Protein AF-A0A453AY50-F1 (afdb_monomer_lite)

Organism: Aegilops tauschii subsp. strangulata (NCBI:txid200361)

Foldseek 3Di:
DVPDEAEQDPFCPCLPVVCVVVVHDPVRSVVCVVVSVVVSVVVVVVCVVVPDDHYDHDYDDPPVPDD

InterPro domains:
  IPR036514 SGNH hydrolase superfamily [G3DSA:3.40.50.1110] (1-67)

Secondary structure (DSSP, 8-state):
-TT-EEE---TTHHHHHHHHTTT--HHHHGGGHHHHHHHHHHHHHHHHHTT--EEE-PPPP-GGG--

Radius of gyration: 14.49 Å; chains: 1; bounding box: 35×16×39 Å

Structure (mmCIF, N/CA/C/O backbone):
data_AF-A0A453AY50-F1
#
_entry.id   AF-A0A453AY50-F1
#
loop_
_atom_site.group_PDB
_atom_si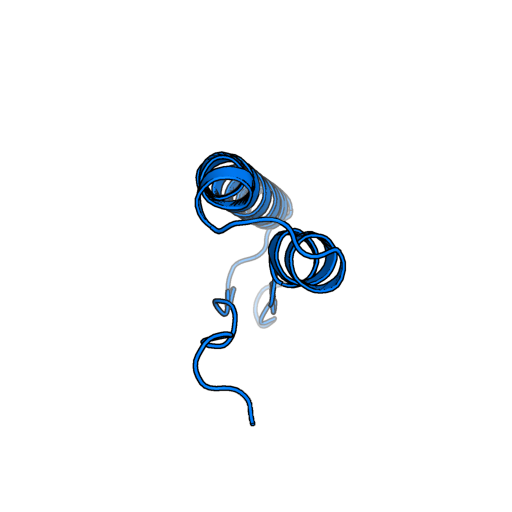te.id
_atom_site.type_symbol
_atom_site.label_atom_id
_atom_site.label_alt_id
_atom_site.label_comp_id
_atom_site.label_asym_id
_atom_site.label_entity_id
_atom_site.label_seq_id
_atom_site.pdbx_PDB_ins_code
_atom_site.Cartn_x
_atom_site.Cartn_y
_atom_site.Cartn_z
_atom_site.occupancy
_atom_site.B_iso_or_equiv
_atom_site.auth_seq_id
_atom_site.auth_comp_id
_atom_site.auth_asym_id
_atom_site.auth_atom_id
_atom_site.pdbx_PDB_model_num
ATOM 1 N N . MET A 1 1 ? -17.820 5.192 15.446 1.00 65.31 1 MET A N 1
ATOM 2 C CA . MET A 1 1 ? -16.814 4.300 14.825 1.00 65.31 1 MET A CA 1
ATOM 3 C C . MET A 1 1 ? -17.086 2.818 15.072 1.00 65.31 1 MET A C 1
ATOM 5 O O . MET A 1 1 ? -16.515 2.014 14.355 1.00 65.31 1 MET A O 1
ATOM 9 N N . GLU A 1 2 ? -17.927 2.424 16.041 1.00 77.62 2 GLU A N 1
ATOM 10 C CA . GLU A 1 2 ? -18.076 1.002 16.406 1.00 77.62 2 GLU A CA 1
ATOM 11 C C . GLU A 1 2 ? -18.577 0.066 15.306 1.00 77.62 2 GLU A C 1
ATOM 13 O O . GLU A 1 2 ? -18.193 -1.096 15.297 1.00 77.62 2 GLU A O 1
ATOM 18 N N . SER A 1 3 ? -19.377 0.571 14.371 1.00 90.38 3 SER A N 1
ATOM 19 C CA . SER A 1 3 ? -19.943 -0.204 13.264 1.00 90.38 3 SER A CA 1
ATOM 20 C C . SER A 1 3 ? -19.526 0.331 11.889 1.00 90.38 3 SER A C 1
ATOM 22 O O . SER A 1 3 ? -20.195 0.073 10.891 1.00 90.38 3 SER A O 1
ATOM 24 N N . SER A 1 4 ? -18.460 1.134 11.828 1.00 94.12 4 SER A N 1
ATOM 25 C CA . SER A 1 4 ? -17.992 1.765 10.589 1.00 94.12 4 SER A CA 1
ATOM 26 C C . SER A 1 4 ? -16.855 0.959 9.960 1.00 94.12 4 SER A C 1
ATOM 28 O O . SER A 1 4 ? -15.889 0.626 10.644 1.00 94.12 4 SER A O 1
ATOM 30 N N . LEU A 1 5 ? -16.940 0.715 8.650 1.00 95.06 5 LEU A N 1
ATOM 31 C CA . LEU A 1 5 ? -15.825 0.230 7.837 1.00 95.06 5 LEU A CA 1
ATOM 32 C C . LEU A 1 5 ? -15.079 1.423 7.232 1.00 95.06 5 LEU A C 1
ATOM 34 O O . LEU A 1 5 ? -15.669 2.227 6.513 1.00 95.06 5 LEU A O 1
ATOM 38 N N . PHE A 1 6 ? -13.779 1.511 7.490 1.00 94.69 6 PHE A N 1
ATOM 39 C CA . PHE A 1 6 ? -12.898 2.507 6.889 1.00 94.69 6 PHE A CA 1
ATOM 40 C C . PHE A 1 6 ? -12.221 1.917 5.652 1.00 94.69 6 PHE A C 1
ATOM 42 O O . PHE A 1 6 ? -11.431 0.979 5.755 1.00 94.69 6 PHE A O 1
ATOM 49 N N . LEU A 1 7 ? -12.529 2.467 4.481 1.00 93.88 7 LEU A N 1
ATOM 50 C CA . LEU A 1 7 ? -11.846 2.137 3.234 1.00 93.88 7 LEU A CA 1
ATOM 51 C C . LEU A 1 7 ? -10.603 3.023 3.088 1.00 93.88 7 LEU A C 1
ATOM 53 O O . LE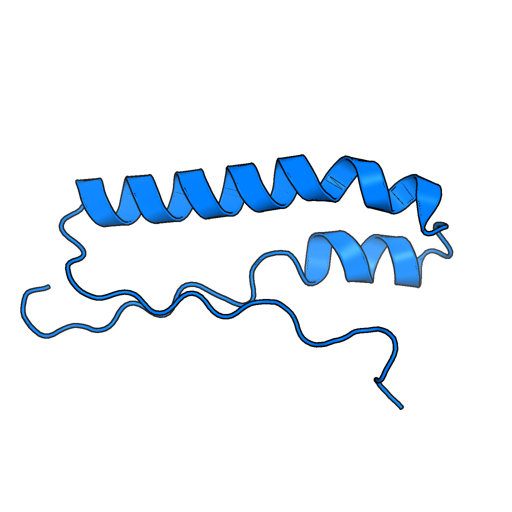U A 1 7 ? -10.720 4.245 3.045 1.00 93.88 7 LEU A O 1
ATOM 57 N N . VAL A 1 8 ? -9.423 2.410 3.012 1.00 91.62 8 VAL A N 1
ATOM 58 C CA . VAL A 1 8 ? -8.122 3.096 2.996 1.00 91.62 8 VAL A CA 1
ATOM 59 C C . VAL A 1 8 ? -7.361 2.702 1.727 1.00 91.62 8 VAL A C 1
ATOM 61 O O . VAL A 1 8 ? -6.379 1.966 1.782 1.00 91.62 8 VAL A O 1
ATOM 64 N N . GLY A 1 9 ? -7.842 3.137 0.558 1.00 81.81 9 GLY A N 1
ATOM 65 C CA . GLY A 1 9 ? -7.159 2.881 -0.714 1.00 81.81 9 GLY A CA 1
ATOM 66 C C . GLY A 1 9 ? -7.926 3.283 -1.976 1.00 81.81 9 GLY A C 1
ATOM 67 O O . GLY A 1 9 ? -9.029 3.815 -1.881 1.00 81.81 9 GLY A O 1
ATOM 68 N N . GLU A 1 10 ? -7.353 3.076 -3.170 1.00 87.12 10 GLU A N 1
ATOM 69 C CA . GLU A 1 10 ? -6.021 2.482 -3.448 1.00 87.12 10 GLU A CA 1
ATOM 70 C C . GLU A 1 10 ? -4.870 3.503 -3.319 1.00 87.12 10 GLU A C 1
ATOM 72 O O . GLU A 1 10 ? -4.689 4.382 -4.164 1.00 87.12 10 GLU A O 1
ATOM 77 N N . ILE A 1 11 ? -4.068 3.389 -2.252 1.00 89.38 11 ILE A N 1
ATOM 78 C CA . ILE A 1 11 ? -2.923 4.280 -1.998 1.00 89.38 11 ILE A CA 1
ATOM 79 C C . ILE A 1 11 ? -1.691 3.768 -2.759 1.00 89.38 11 ILE A C 1
ATOM 81 O O . ILE A 1 11 ? -1.419 2.569 -2.778 1.00 89.38 11 ILE A O 1
ATOM 85 N N . GLY A 1 12 ? -0.923 4.679 -3.363 1.00 91.50 12 GLY A N 1
ATOM 86 C CA . GLY A 1 12 ? 0.297 4.363 -4.116 1.00 91.50 12 GLY A CA 1
ATOM 87 C C . GLY A 1 12 ? 0.128 4.366 -5.636 1.00 91.50 12 GLY A C 1
ATOM 88 O O . GLY A 1 12 ? 1.119 4.385 -6.361 1.00 91.50 12 GLY A O 1
ATOM 89 N N . ALA A 1 13 ? -1.108 4.383 -6.149 1.00 91.56 13 ALA A N 1
ATOM 90 C CA . ALA A 1 13 ? -1.354 4.370 -7.592 1.00 91.56 13 ALA A CA 1
ATOM 91 C C . ALA A 1 13 ? -0.732 5.591 -8.292 1.00 91.56 13 ALA A C 1
ATOM 93 O O . ALA A 1 13 ? -0.063 5.446 -9.312 1.00 91.56 13 ALA A O 1
ATOM 94 N N . ASN A 1 14 ? -0.888 6.790 -7.721 1.00 93.00 14 ASN A N 1
ATOM 95 C CA . ASN A 1 14 ? -0.314 8.018 -8.281 1.00 93.00 14 ASN A CA 1
ATOM 96 C C . ASN A 1 14 ? 1.218 8.041 -8.195 1.00 93.00 14 ASN A C 1
ATOM 98 O O . ASN A 1 14 ? 1.876 8.500 -9.129 1.00 93.00 14 ASN A O 1
ATOM 102 N N . ASP A 1 15 ? 1.778 7.511 -7.110 1.00 94.75 15 ASP A N 1
ATOM 103 C CA . ASP A 1 15 ? 3.215 7.434 -6.846 1.00 94.75 15 ASP A CA 1
ATOM 104 C C . ASP A 1 15 ? 3.956 6.590 -7.890 1.00 94.75 15 ASP A C 1
ATOM 106 O O . ASP A 1 15 ? 5.129 6.838 -8.161 1.00 94.75 15 ASP A O 1
ATOM 110 N N . TYR A 1 16 ? 3.268 5.633 -8.519 1.00 93.12 16 TYR A N 1
ATOM 111 C CA . TYR A 1 16 ? 3.814 4.807 -9.597 1.00 93.12 16 TYR A CA 1
ATOM 112 C C . TYR A 1 16 ? 3.360 5.263 -10.992 1.00 93.12 16 TYR A C 1
ATOM 114 O O . TYR A 1 16 ? 4.193 5.399 -11.890 1.00 93.12 16 TYR A O 1
ATOM 122 N N . ASN A 1 17 ? 2.070 5.567 -11.182 1.00 92.56 17 ASN A N 1
ATOM 123 C CA . ASN A 1 17 ? 1.514 5.946 -12.487 1.00 92.56 17 ASN A CA 1
ATOM 124 C C . ASN A 1 17 ? 2.101 7.249 -13.018 1.00 92.56 17 ASN A C 1
ATOM 126 O O . ASN A 1 17 ? 2.414 7.334 -14.202 1.00 92.56 17 ASN A O 1
ATOM 130 N N . HIS A 1 18 ? 2.280 8.258 -12.164 1.00 94.56 18 HIS A N 1
ATOM 131 C CA . HIS A 1 18 ? 2.799 9.547 -12.611 1.00 94.56 18 HIS A CA 1
ATOM 132 C C . HIS A 1 18 ? 4.259 9.458 -13.109 1.00 94.56 18 HIS A C 1
ATOM 134 O O . HIS A 1 18 ? 4.575 10.033 -14.153 1.00 94.56 18 HIS A O 1
ATOM 140 N N . PRO A 1 19 ? 5.179 8.734 -12.442 1.00 94.75 19 PRO A N 1
ATOM 141 C CA . PRO A 1 19 ? 6.487 8.430 -13.021 1.00 94.75 19 PRO A CA 1
ATOM 142 C C . PRO A 1 19 ? 6.430 7.628 -14.323 1.00 94.75 19 PRO A C 1
ATOM 144 O O . PRO A 1 19 ? 7.121 7.986 -15.280 1.00 94.75 19 PRO A O 1
ATOM 147 N N . PHE A 1 20 ? 5.614 6.571 -14.389 1.00 92.62 20 PHE A N 1
ATOM 148 C CA . PHE A 1 20 ? 5.498 5.757 -15.602 1.00 92.62 20 PHE A CA 1
ATOM 149 C C . PHE A 1 20 ? 4.949 6.565 -16.784 1.00 92.62 20 PHE A C 1
ATOM 151 O O . PHE A 1 20 ? 5.506 6.487 -17.876 1.00 92.62 20 PHE A O 1
ATOM 158 N N . SER A 1 21 ? 3.967 7.446 -16.562 1.00 93.19 21 SER A N 1
ATOM 159 C CA . SER A 1 21 ? 3.438 8.356 -17.591 1.00 93.19 21 SER A CA 1
ATOM 160 C C . SER A 1 21 ? 4.454 9.404 -18.062 1.00 93.19 21 SER A C 1
ATOM 162 O O . SER A 1 21 ? 4.214 10.110 -19.038 1.00 93.19 21 SER A O 1
ATOM 164 N N . ARG A 1 22 ? 5.590 9.535 -17.365 1.00 96.06 22 ARG A N 1
ATOM 165 C CA . ARG A 1 22 ? 6.737 10.373 -17.743 1.00 96.06 22 ARG A CA 1
ATOM 166 C C . ARG A 1 22 ? 7.953 9.543 -18.16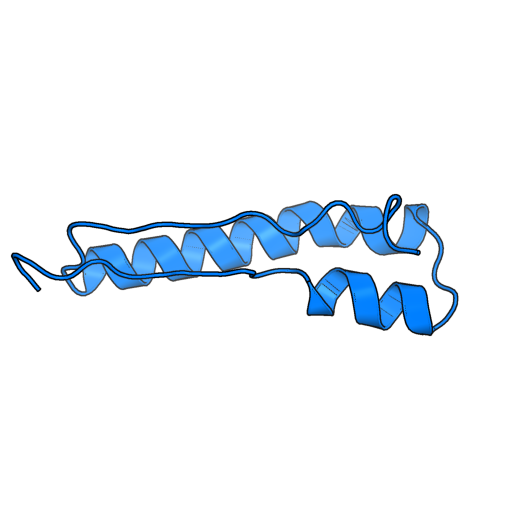5 1.00 96.06 22 ARG A C 1
ATOM 168 O O . ARG A 1 22 ? 9.085 10.017 -18.048 1.00 96.06 22 ARG A O 1
ATOM 175 N N . ASN A 1 23 ? 7.726 8.321 -18.646 1.00 95.00 23 ASN A N 1
ATOM 176 C CA . ASN A 1 23 ? 8.745 7.408 -19.168 1.00 95.00 23 ASN A CA 1
ATOM 177 C C . ASN A 1 23 ? 9.866 7.081 -18.163 1.00 95.00 23 ASN A C 1
ATOM 179 O O . ASN A 1 23 ? 11.018 6.880 -18.553 1.00 95.00 23 ASN A O 1
ATOM 183 N N . LYS A 1 24 ? 9.571 7.048 -16.855 1.00 97.31 24 LYS A N 1
ATOM 184 C CA . LYS A 1 24 ? 10.528 6.550 -15.854 1.00 97.31 24 LYS A CA 1
ATOM 185 C C . LYS A 1 24 ? 10.607 5.026 -15.891 1.00 97.31 24 LYS A C 1
ATOM 187 O O . LYS A 1 24 ? 9.599 4.352 -16.084 1.00 97.31 24 LYS A O 1
ATOM 192 N N . THR A 1 25 ? 11.813 4.490 -15.698 1.00 95.94 25 THR A N 1
ATOM 193 C CA . THR A 1 25 ? 12.046 3.040 -15.695 1.00 95.94 25 THR A CA 1
ATOM 194 C C . THR A 1 25 ? 11.598 2.408 -14.382 1.00 95.94 25 THR A C 1
ATOM 196 O O . THR A 1 25 ? 11.446 3.078 -13.356 1.00 95.94 25 THR A O 1
ATOM 199 N N . LEU A 1 26 ? 11.447 1.084 -14.392 1.00 93.31 26 LEU A N 1
ATOM 200 C CA . LEU A 1 26 ? 11.171 0.319 -13.181 1.00 93.31 26 LEU A CA 1
ATOM 201 C C . LEU A 1 26 ? 12.257 0.518 -12.112 1.00 93.31 26 LEU A C 1
ATOM 203 O O . LEU A 1 26 ? 11.930 0.584 -10.930 1.00 93.31 26 LEU A O 1
ATOM 207 N N . GLU A 1 27 ? 13.533 0.643 -12.496 1.00 97.31 27 GLU A N 1
ATOM 208 C CA . GLU A 1 27 ? 14.612 0.880 -11.525 1.00 97.31 27 GLU A CA 1
ATOM 209 C C . GLU A 1 27 ? 14.496 2.246 -10.855 1.00 97.31 27 GLU A C 1
ATOM 211 O O . GLU A 1 27 ? 14.855 2.377 -9.689 1.00 97.31 27 GLU A O 1
ATOM 216 N N . TRP A 1 28 ? 13.959 3.244 -11.562 1.00 96.75 28 TRP A N 1
ATOM 217 C CA . TRP A 1 28 ? 13.694 4.559 -10.986 1.00 96.75 28 TRP A CA 1
ATOM 218 C C . TRP A 1 28 ? 12.538 4.518 -9.979 1.00 96.75 28 TRP A C 1
ATOM 220 O O . TRP A 1 28 ? 12.599 5.181 -8.947 1.00 96.75 28 TRP A O 1
ATOM 230 N N . VAL A 1 29 ? 11.491 3.734 -10.260 1.00 95.19 29 VAL A N 1
ATOM 231 C CA . VAL A 1 29 ? 10.281 3.642 -9.420 1.00 95.19 29 VAL A CA 1
ATOM 232 C C . VAL A 1 29 ? 10.472 2.715 -8.215 1.00 95.19 29 VAL A C 1
ATOM 234 O O . VAL A 1 29 ? 9.943 2.986 -7.140 1.00 95.19 29 VAL A O 1
ATOM 237 N N . ARG A 1 30 ? 11.246 1.632 -8.349 1.00 95.00 30 ARG A N 1
ATOM 238 C CA . ARG A 1 30 ? 11.439 0.607 -7.304 1.00 95.00 30 ARG A CA 1
ATOM 239 C C . ARG A 1 30 ? 11.845 1.175 -5.924 1.00 95.00 30 ARG A C 1
ATOM 241 O O . ARG A 1 30 ? 11.308 0.687 -4.931 1.00 95.00 30 ARG A O 1
ATOM 248 N N . PRO A 1 31 ? 12.701 2.211 -5.808 1.00 97.75 31 PRO A N 1
ATOM 249 C CA . PRO A 1 31 ? 13.021 2.857 -4.530 1.00 97.75 31 PRO A CA 1
ATOM 250 C C . PRO A 1 31 ? 11.855 3.596 -3.846 1.00 97.75 31 PRO A C 1
ATOM 252 O O . PRO A 1 31 ? 11.950 3.901 -2.656 1.00 97.75 31 PRO A O 1
ATOM 255 N N . LEU A 1 32 ? 10.762 3.898 -4.556 1.00 96.25 32 LEU A N 1
ATOM 256 C CA . LEU A 1 32 ? 9.563 4.519 -3.975 1.00 96.25 32 LEU A CA 1
ATOM 257 C C . LEU A 1 32 ? 8.713 3.514 -3.193 1.00 96.25 32 LEU A C 1
ATOM 259 O O . LEU A 1 32 ? 8.031 3.902 -2.250 1.00 96.25 32 LEU A O 1
ATOM 263 N N . VAL A 1 33 ? 8.794 2.221 -3.523 1.00 94.44 33 VAL A N 1
ATOM 264 C CA . VAL A 1 33 ? 8.007 1.151 -2.885 1.00 94.44 33 VAL A CA 1
ATOM 265 C C . VAL A 1 33 ? 8.066 1.185 -1.349 1.00 94.44 33 VAL A C 1
ATOM 267 O O . VAL A 1 33 ? 7.004 1.245 -0.727 1.00 94.44 33 VAL A O 1
ATOM 270 N N . PRO A 1 34 ? 9.246 1.204 -0.693 1.00 97.25 34 PRO A N 1
ATOM 271 C CA . PRO A 1 34 ? 9.296 1.286 0.768 1.00 97.25 34 PRO A CA 1
ATOM 272 C C . PRO A 1 34 ? 8.699 2.589 1.328 1.00 97.25 34 PRO A C 1
ATOM 274 O O . PRO A 1 34 ? 8.138 2.576 2.422 1.00 97.25 34 PRO A O 1
ATOM 277 N N . GLN A 1 35 ? 8.773 3.704 0.593 1.00 97.00 35 GLN A N 1
ATOM 278 C CA . GLN A 1 35 ? 8.213 4.994 1.023 1.00 97.00 35 GLN A CA 1
ATOM 279 C C . GLN A 1 35 ? 6.681 4.995 0.955 1.00 97.00 35 GLN A C 1
ATOM 281 O O . GLN A 1 35 ? 6.018 5.467 1.881 1.00 97.00 35 GLN A O 1
ATOM 286 N N . VAL A 1 36 ? 6.117 4.405 -0.102 1.00 95.38 36 VAL A N 1
ATOM 287 C CA . VAL A 1 36 ? 4.670 4.217 -0.258 1.00 95.38 36 VAL A CA 1
ATOM 288 C C . VAL A 1 36 ? 4.132 3.299 0.841 1.00 95.38 36 VAL A C 1
ATOM 290 O O . VAL A 1 36 ? 3.173 3.660 1.519 1.00 95.38 36 VAL A O 1
ATOM 293 N N . ILE A 1 37 ? 4.790 2.161 1.096 1.00 95.25 37 ILE A N 1
ATOM 294 C CA . ILE A 1 37 ? 4.413 1.239 2.183 1.00 95.25 37 ILE A CA 1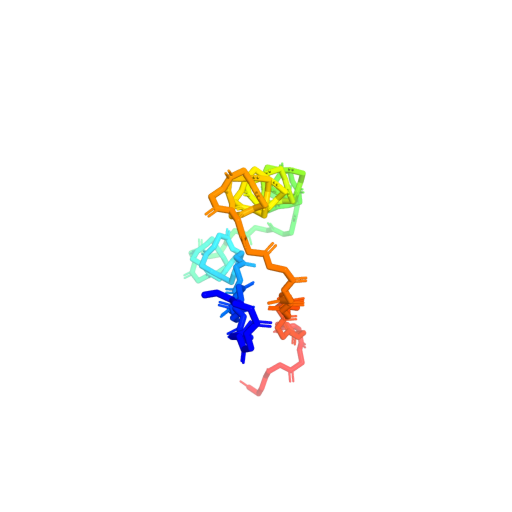
ATOM 295 C C . ILE A 1 37 ? 4.455 1.948 3.543 1.00 95.25 37 ILE A C 1
ATOM 297 O O . ILE A 1 37 ? 3.516 1.824 4.328 1.00 95.25 37 ILE A O 1
ATOM 301 N N . SER A 1 38 ? 5.513 2.719 3.813 1.00 97.12 38 SER A N 1
ATOM 302 C CA . SER A 1 38 ? 5.640 3.496 5.051 1.00 97.12 38 SER A CA 1
ATOM 303 C C . SER A 1 38 ? 4.500 4.507 5.206 1.00 97.12 38 SER A C 1
ATOM 305 O O . SER A 1 38 ? 3.883 4.592 6.266 1.00 97.12 38 SER A O 1
ATOM 307 N N . SER A 1 39 ? 4.152 5.215 4.130 1.00 96.00 39 SER A N 1
ATOM 308 C CA . SER A 1 39 ? 3.059 6.194 4.134 1.00 96.00 39 SER A CA 1
ATOM 309 C C . SER A 1 39 ? 1.710 5.537 4.436 1.00 96.00 39 SER A C 1
ATOM 311 O O . SER A 1 39 ? 0.978 6.017 5.299 1.00 96.00 39 SER A O 1
ATOM 313 N N . ILE A 1 40 ? 1.418 4.391 3.811 1.00 95.50 40 ILE A N 1
ATOM 314 C CA . ILE A 1 40 ? 0.213 3.593 4.088 1.00 95.50 40 ILE A CA 1
ATOM 315 C C . ILE A 1 40 ? 0.181 3.156 5.557 1.00 95.50 40 ILE A C 1
ATOM 317 O O . ILE A 1 40 ? -0.834 3.325 6.233 1.00 95.50 40 ILE A O 1
ATOM 321 N N . ALA A 1 41 ? 1.295 2.632 6.074 1.00 96.31 41 ALA A N 1
ATOM 322 C CA . ALA A 1 41 ? 1.394 2.176 7.457 1.00 96.31 41 ALA A CA 1
ATOM 323 C C . ALA A 1 41 ? 1.166 3.316 8.464 1.00 96.31 41 ALA A C 1
ATOM 325 O O . ALA A 1 41 ? 0.454 3.129 9.452 1.00 96.31 41 ALA A O 1
ATOM 326 N N . LEU A 1 42 ? 1.716 4.505 8.202 1.00 96.94 42 LEU A N 1
ATOM 327 C CA . LEU A 1 42 ? 1.503 5.692 9.032 1.00 96.94 42 LEU A CA 1
ATOM 328 C C . LEU A 1 42 ? 0.043 6.156 9.003 1.00 96.94 42 LEU A C 1
ATOM 330 O O . LEU A 1 42 ? -0.509 6.465 10.058 1.00 96.94 42 LEU A O 1
ATOM 334 N N . SER A 1 43 ? -0.611 6.152 7.837 1.00 94.75 43 SER A N 1
ATOM 335 C CA . SER A 1 43 ? -2.040 6.474 7.731 1.00 94.75 43 SER A CA 1
ATOM 336 C C . SER A 1 43 ? -2.912 5.487 8.508 1.00 94.75 43 SER A C 1
ATOM 338 O O . SER A 1 43 ? -3.803 5.906 9.243 1.00 94.75 43 SER A O 1
ATOM 340 N N . ILE A 1 44 ? -2.634 4.184 8.405 1.00 96.25 44 ILE A N 1
ATOM 341 C CA . ILE A 1 44 ? -3.341 3.149 9.174 1.00 96.25 44 ILE A CA 1
ATOM 342 C C . ILE A 1 44 ? -3.129 3.363 10.673 1.00 96.25 44 ILE A C 1
ATOM 344 O O . ILE A 1 44 ? -4.091 3.332 11.438 1.00 96.25 44 ILE A O 1
ATOM 348 N N . LYS A 1 45 ? -1.889 3.622 11.102 1.00 97.75 45 LYS A N 1
ATOM 349 C CA . LYS A 1 45 ? -1.575 3.879 12.511 1.00 97.75 45 LYS A CA 1
ATOM 350 C C . LYS A 1 45 ? -2.350 5.083 13.051 1.00 97.75 45 LYS A C 1
ATOM 352 O O . LYS A 1 45 ? -2.957 4.973 14.111 1.00 97.75 45 LYS A O 1
ATOM 357 N N . ALA A 1 46 ? -2.399 6.182 12.302 1.00 96.94 46 ALA A N 1
ATOM 358 C CA . ALA A 1 46 ? -3.173 7.360 12.683 1.00 96.94 46 ALA A CA 1
ATOM 359 C C . ALA A 1 46 ? -4.677 7.050 12.805 1.00 96.94 46 ALA A C 1
ATOM 361 O O . ALA A 1 46 ? -5.323 7.479 13.756 1.00 96.94 46 ALA A O 1
ATOM 362 N N . LEU A 1 47 ? -5.245 6.261 11.885 1.00 95.44 47 LEU A N 1
ATOM 363 C CA . LEU A 1 47 ? -6.651 5.847 11.963 1.00 95.44 47 LEU A CA 1
ATOM 364 C C . LEU A 1 47 ? -6.939 4.983 13.196 1.00 95.44 47 LEU A C 1
ATOM 366 O O . LEU A 1 47 ? -7.977 5.160 13.834 1.00 95.44 47 LEU A O 1
ATOM 370 N N . ILE A 1 48 ? -6.021 4.083 13.555 1.00 96.19 48 ILE A N 1
ATOM 371 C CA . ILE A 1 48 ? -6.113 3.281 14.782 1.00 96.19 48 ILE A CA 1
ATOM 372 C C . ILE A 1 48 ? -6.101 4.191 16.015 1.00 96.19 48 ILE A C 1
ATOM 374 O O . ILE A 1 48 ? -6.966 4.051 16.878 1.00 96.19 48 ILE A O 1
ATOM 378 N N . GLU A 1 49 ? -5.170 5.147 16.085 1.00 97.75 49 GLU A N 1
ATOM 379 C CA . GLU A 1 49 ? -5.071 6.118 17.187 1.00 97.75 49 GLU A CA 1
ATOM 380 C C . GLU A 1 49 ? -6.335 6.986 17.315 1.00 97.75 49 GLU A C 1
ATOM 382 O O . GLU A 1 49 ? -6.734 7.343 18.422 1.00 97.75 49 GLU A O 1
ATOM 387 N N . LEU A 1 50 ? -7.015 7.260 16.198 1.00 95.94 50 LEU A N 1
ATOM 388 C CA . LEU A 1 50 ? -8.293 7.975 16.157 1.00 95.94 50 LEU A CA 1
ATOM 389 C C . LEU A 1 50 ? -9.513 7.101 16.501 1.00 95.94 50 LEU A C 1
ATOM 391 O O . LEU A 1 50 ? -10.621 7.627 16.586 1.00 95.94 50 LEU A O 1
ATOM 395 N N . GLY A 1 51 ? -9.342 5.791 16.711 1.00 95.88 51 GLY A N 1
ATOM 396 C CA . GLY A 1 51 ? -10.402 4.874 17.145 1.00 95.88 51 GLY A CA 1
ATOM 397 C C . GLY A 1 51 ? -11.043 4.028 16.038 1.00 95.88 51 GLY A C 1
ATOM 398 O O . GLY A 1 51 ? -12.120 3.458 16.251 1.00 95.88 51 GLY A O 1
ATOM 399 N N . ALA A 1 52 ? -10.428 3.930 14.854 1.00 95.81 52 ALA A N 1
ATOM 400 C CA . ALA A 1 52 ? -10.915 3.059 13.785 1.00 95.81 52 ALA A CA 1
ATOM 401 C C . ALA A 1 52 ? -10.746 1.586 14.178 1.00 95.81 52 ALA A C 1
ATOM 403 O O . ALA A 1 52 ? -9.646 1.138 14.496 1.00 95.81 52 ALA A O 1
ATOM 404 N N . LYS A 1 53 ? -11.850 0.826 14.149 1.00 95.38 53 LYS A N 1
ATOM 405 C CA . LYS A 1 53 ? -11.876 -0.592 14.555 1.00 95.38 53 LYS A CA 1
ATOM 406 C C . LYS A 1 53 ? -11.867 -1.566 13.375 1.00 95.38 53 LYS A C 1
ATOM 408 O O . LYS A 1 53 ? -11.341 -2.667 13.498 1.00 95.38 53 LYS A O 1
ATOM 413 N N . THR A 1 54 ? -12.439 -1.179 12.237 1.00 96.38 54 THR A N 1
ATOM 414 C CA . THR A 1 54 ? -12.553 -2.042 11.054 1.00 96.38 54 THR A CA 1
ATOM 415 C C . THR A 1 54 ? -12.080 -1.281 9.827 1.00 96.38 54 THR A C 1
ATOM 417 O O . THR A 1 54 ? -12.643 -0.245 9.480 1.00 96.38 54 THR A O 1
ATOM 420 N N . MET A 1 55 ? -11.036 -1.787 9.174 1.00 95.25 55 MET A N 1
ATOM 421 C CA . MET A 1 55 ? -10.416 -1.158 8.009 1.00 95.25 55 MET A CA 1
ATOM 422 C C . MET A 1 55 ? -10.267 -2.169 6.875 1.00 95.25 55 MET A C 1
ATOM 424 O O . MET A 1 55 ? -9.923 -3.325 7.113 1.00 95.25 55 MET A O 1
ATOM 428 N N . TYR A 1 56 ? -10.476 -1.708 5.646 1.00 95.50 56 TYR A N 1
ATOM 429 C CA . TYR A 1 56 ? -10.123 -2.423 4.427 1.00 95.50 56 TYR A CA 1
ATOM 430 C C . TYR A 1 56 ? -9.105 -1.591 3.648 1.00 95.50 56 TYR A C 1
ATOM 432 O O . TYR A 1 56 ? -9.363 -0.437 3.306 1.00 95.50 56 TYR A O 1
ATOM 440 N N . VAL A 1 57 ? -7.937 -2.182 3.401 1.00 94.62 57 VAL A N 1
ATOM 441 C CA . VAL A 1 57 ? -6.794 -1.539 2.744 1.00 94.62 57 VAL A CA 1
ATOM 442 C C . VAL A 1 57 ? -6.556 -2.268 1.418 1.00 94.62 57 VAL A C 1
ATOM 444 O O . VAL A 1 57 ? -5.870 -3.293 1.411 1.00 94.62 57 VAL A O 1
ATOM 447 N N . PRO A 1 58 ? -7.166 -1.827 0.305 1.00 92.88 58 PRO A N 1
ATOM 448 C CA . PRO A 1 58 ? -6.916 -2.441 -0.990 1.00 92.88 58 PRO A CA 1
ATOM 449 C C . PRO A 1 58 ? -5.509 -2.085 -1.493 1.00 92.88 58 PRO A C 1
ATOM 451 O O . PRO A 1 58 ? -5.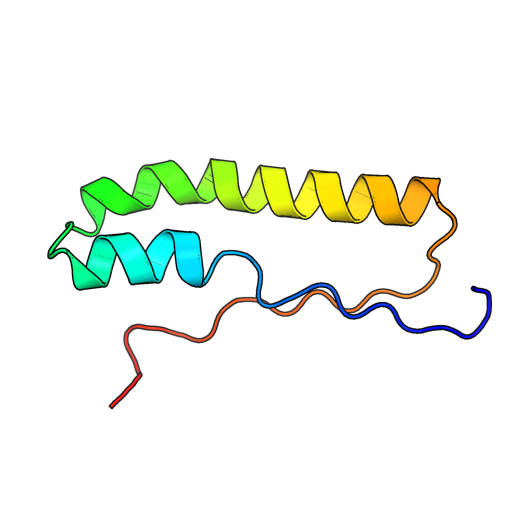027 -0.965 -1.307 1.00 92.88 58 PRO A O 1
ATOM 454 N N . GLY A 1 59 ? -4.851 -3.056 -2.128 1.00 89.50 59 GLY A N 1
ATOM 455 C CA . GLY A 1 59 ? -3.626 -2.820 -2.892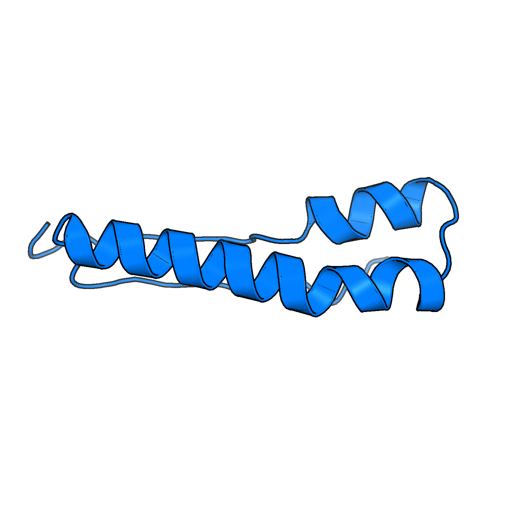 1.00 89.50 59 GLY A CA 1
ATOM 456 C C . GLY A 1 59 ? -3.943 -2.254 -4.273 1.00 89.50 59 GLY A C 1
ATOM 457 O O . GLY A 1 59 ? -5.076 -2.348 -4.717 1.00 89.50 59 GLY A O 1
ATOM 458 N N . ILE A 1 60 ? -2.940 -1.694 -4.948 1.00 86.88 60 ILE A N 1
ATOM 459 C CA . ILE A 1 60 ? -3.095 -1.173 -6.312 1.00 86.88 60 ILE A CA 1
ATOM 460 C C . ILE A 1 60 ? -3.407 -2.284 -7.326 1.00 86.88 60 ILE A C 1
ATOM 462 O O . ILE A 1 60 ? -2.891 -3.403 -7.213 1.00 86.88 60 ILE A O 1
ATOM 466 N N . PHE A 1 61 ? -4.163 -1.951 -8.372 1.00 83.69 61 PHE A N 1
ATOM 467 C CA . PHE A 1 61 ? -4.343 -2.839 -9.523 1.00 83.69 61 PHE A CA 1
ATOM 468 C C . PHE A 1 61 ? -3.008 -3.203 -10.210 1.00 83.69 61 PHE A C 1
ATOM 470 O O . PHE A 1 61 ? -2.073 -2.394 -10.232 1.00 83.69 61 PHE A O 1
ATOM 477 N N . PRO A 1 62 ? -2.900 -4.400 -10.823 1.00 84.94 62 PRO A N 1
ATOM 478 C CA . PRO A 1 62 ? -1.714 -4.804 -11.573 1.00 84.94 62 PRO A CA 1
ATOM 479 C C . PRO A 1 62 ? -1.550 -3.946 -12.839 1.00 84.94 62 PRO A C 1
ATOM 481 O O . PRO A 1 62 ? -2.079 -4.265 -13.901 1.00 84.94 62 PRO A O 1
ATOM 484 N N . LEU A 1 63 ? -0.773 -2.864 -12.725 1.00 81.94 63 LEU A N 1
ATOM 485 C CA . LEU A 1 63 ? -0.540 -1.874 -13.788 1.00 81.94 63 LEU A CA 1
ATOM 486 C C . LEU A 1 63 ? 0.038 -2.472 -15.081 1.00 81.94 63 LEU A C 1
ATOM 488 O O . LEU A 1 63 ? -0.160 -1.926 -16.155 1.00 81.94 63 LEU A O 1
ATOM 492 N N . GLY A 1 64 ? 0.744 -3.603 -15.000 1.00 81.81 64 GLY A N 1
ATOM 493 C CA . GLY A 1 64 ? 1.281 -4.297 -16.177 1.00 81.81 64 GLY A CA 1
ATOM 494 C C . GLY A 1 64 ? 0.243 -5.086 -16.986 1.00 81.81 64 GLY A C 1
ATOM 495 O O . GLY A 1 64 ? 0.596 -5.652 -18.016 1.00 81.81 64 GLY A O 1
ATOM 496 N N . CYS A 1 65 ? -1.005 -5.167 -16.518 1.00 82.56 65 CYS A N 1
ATOM 497 C CA . CYS A 1 65 ? -2.087 -5.935 -17.142 1.00 82.56 65 CYS A CA 1
ATOM 498 C C . CYS A 1 65 ? -3.238 -5.049 -17.648 1.00 82.56 65 CYS A C 1
ATOM 500 O O . CYS A 1 65 ? -4.281 -5.576 -18.035 1.00 82.56 65 CYS A O 1
ATOM 502 N N . THR A 1 66 ? -3.086 -3.721 -17.609 1.00 73.88 66 THR A N 1
ATOM 503 C CA . THR A 1 66 ? -4.092 -2.782 -18.121 1.00 73.88 66 THR A CA 1
ATOM 504 C C . THR A 1 66 ? -4.014 -2.696 -19.654 1.00 73.88 66 THR A C 1
ATOM 506 O O . THR A 1 66 ? -2.890 -2.610 -20.155 1.00 73.88 66 THR A O 1
ATOM 509 N N . PRO A 1 67 ? -5.152 -2.730 -20.382 1.00 72.44 67 PRO A N 1
ATOM 510 C CA . PRO A 1 67 ? -5.187 -2.624 -21.845 1.00 72.44 67 PRO A CA 1
ATOM 511 C C . PRO A 1 67 ? -4.550 -1.347 -22.397 1.00 72.44 67 PRO A C 1
ATOM 513 O O . PRO A 1 67 ? -4.620 -0.306 -21.703 1.00 72.44 67 PRO A O 1
#

Sequence (67 aa):
MESSLFLVGEIGANDYNHPFSRNKTLEWVRPLVPQVISSIALSIKALIELGAKTMYVPGIFPLGCTP

pLDDT: mean 92.24, std 6.56, range [65.31, 97.75]